Protein AF-A0A378TS92-F1 (afdb_monomer_lite)

Foldseek 3Di:
DDDDDDDDDDDDDDDDDDDDDPDPQCPVQVVLVVDPCNVVQQVVLVVVCVVVVWAFDFGWGWGGDPNFTWTWGWTDHPRFIWIWTAGPPVRPDIDTHTDDD

InterPro domains:
  IPR025711 PepSY domain [PF13670] (7-93)

Radius of gyration: 16.39 Å; chains: 1; bounding box: 32×37×59 Å

Sequence (101 aa):
MKITKALAIALALTTASIGMAHADDNHLERTAYQDPAVHQNLEKARTIIEAQGYQITDELEIDEKRGKLYVETEAIKNGKKYDIRLDYPSLKNLQAKLDRD

pLDDT: mean 82.52, std 22.04, range [39.47, 98.69]

Organism: Moraxella lacunata (NCBI:txid477)

Secondary structure (DSSP, 8-state):
------------------------TTHHHHHHHT-TTHHHHHHHHHHHHHHTT-EE-S--EEEESSS-EEEEEEEEETTEEEEEEEETTT---EEEEE---

Structure (mmCIF, N/CA/C/O backbone):
data_AF-A0A378TS92-F1
#
_entry.id   AF-A0A378TS92-F1
#
loop_
_atom_site.group_PDB
_atom_site.id
_atom_site.type_symbol
_atom_site.label_atom_id
_atom_site.label_alt_id
_atom_site.label_comp_id
_atom_site.label_asym_id
_atom_site.label_entity_id
_atom_site.label_seq_id
_atom_site.pdbx_PDB_ins_code
_atom_site.Cartn_x
_atom_site.Cartn_y
_atom_site.Cartn_z
_atom_site.occupancy
_atom_site.B_iso_or_equiv
_atom_site.auth_seq_id
_atom_site.auth_comp_id
_atom_site.auth_asym_id
_atom_site.auth_atom_id
_atom_site.pdbx_PDB_model_num
ATOM 1 N N . MET A 1 1 ? -13.125 15.786 -38.359 1.00 40.28 1 MET A N 1
ATOM 2 C CA . MET A 1 1 ? -11.842 15.145 -37.999 1.00 40.28 1 MET A CA 1
ATOM 3 C C . MET A 1 1 ? -12.035 14.319 -36.735 1.00 40.28 1 MET A C 1
ATOM 5 O O . MET A 1 1 ? -12.184 14.876 -35.661 1.00 40.28 1 MET A O 1
ATOM 9 N N . LYS A 1 2 ? -12.117 12.998 -36.889 1.00 40.53 2 LYS A N 1
ATOM 10 C CA . LYS A 1 2 ? -11.861 11.995 -35.841 1.00 40.53 2 LYS A CA 1
ATOM 11 C C . LYS A 1 2 ? -10.460 11.457 -36.200 1.00 40.53 2 LYS A C 1
ATOM 13 O O . LYS A 1 2 ? -10.144 11.454 -37.384 1.00 40.53 2 LYS A O 1
ATOM 18 N N . ILE A 1 3 ? -9.541 11.098 -35.309 1.00 42.16 3 ILE A N 1
ATOM 19 C CA . ILE A 1 3 ? -9.652 10.038 -34.307 1.00 42.16 3 ILE A CA 1
ATOM 20 C C . ILE A 1 3 ? -8.506 10.195 -33.287 1.00 42.16 3 ILE A C 1
ATOM 22 O O . ILE A 1 3 ? -7.375 10.524 -33.644 1.00 42.16 3 ILE A O 1
ATOM 26 N N . THR A 1 4 ? -8.839 9.954 -32.025 1.00 44.44 4 THR A N 1
ATOM 27 C CA . THR A 1 4 ? -8.011 9.990 -30.815 1.00 44.44 4 THR A CA 1
ATOM 28 C C . THR A 1 4 ? -6.844 8.995 -30.874 1.00 44.44 4 THR A C 1
ATOM 30 O O . THR A 1 4 ? -7.041 7.832 -31.220 1.00 44.44 4 THR A O 1
ATOM 33 N N . LYS A 1 5 ? -5.631 9.422 -30.494 1.00 42.97 5 LYS A N 1
ATOM 34 C CA . LYS A 1 5 ? -4.479 8.527 -30.298 1.00 42.97 5 LYS A CA 1
ATOM 35 C C . LYS A 1 5 ? -4.612 7.829 -28.942 1.00 42.97 5 LYS A C 1
ATOM 37 O O . LYS A 1 5 ? -4.349 8.441 -27.913 1.00 42.97 5 LYS A O 1
ATOM 42 N N . ALA A 1 6 ? -5.033 6.568 -28.938 1.00 44.66 6 ALA A N 1
ATOM 43 C CA . ALA A 1 6 ? -4.923 5.701 -27.769 1.00 44.66 6 ALA A CA 1
ATOM 44 C C . ALA A 1 6 ? -3.548 5.020 -27.797 1.00 44.66 6 ALA A C 1
ATOM 46 O O . ALA A 1 6 ? -3.249 4.257 -28.715 1.00 44.66 6 ALA A O 1
ATOM 47 N N . LEU A 1 7 ? -2.698 5.330 -26.819 1.00 40.16 7 LEU A N 1
ATOM 48 C CA . LEU A 1 7 ? -1.418 4.658 -26.621 1.00 40.16 7 LEU A CA 1
ATOM 49 C C . LEU A 1 7 ? -1.669 3.421 -25.749 1.00 40.16 7 LEU A C 1
ATOM 51 O O . LEU A 1 7 ? -1.885 3.539 -24.546 1.00 40.16 7 LEU A O 1
ATOM 55 N N . ALA A 1 8 ? -1.698 2.242 -26.365 1.00 39.94 8 ALA A N 1
ATOM 56 C CA . ALA A 1 8 ? -1.760 0.976 -25.646 1.00 39.94 8 ALA A CA 1
ATOM 57 C C . ALA A 1 8 ? -0.333 0.550 -25.273 1.00 39.94 8 ALA A C 1
ATOM 59 O O . ALA A 1 8 ? 0.451 0.177 -26.143 1.00 39.94 8 ALA A O 1
ATOM 60 N N . ILE A 1 9 ? 0.007 0.617 -23.986 1.00 45.91 9 ILE A N 1
ATOM 61 C CA . ILE A 1 9 ? 1.229 0.009 -23.450 1.00 45.91 9 ILE A CA 1
ATOM 62 C C .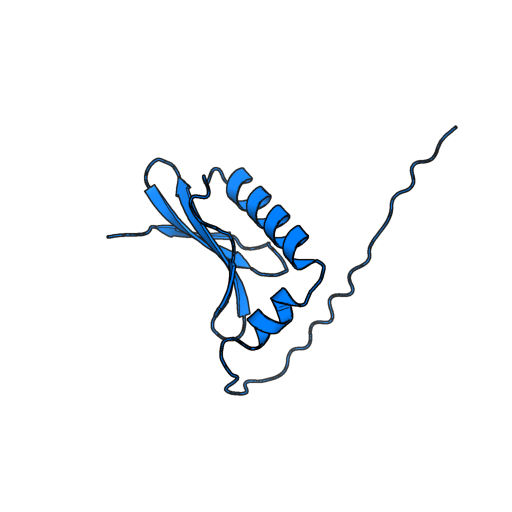 ILE A 1 9 ? 0.845 -1.393 -22.976 1.00 45.91 9 ILE A C 1
ATOM 64 O O . ILE A 1 9 ? 0.174 -1.554 -21.959 1.00 45.91 9 ILE A O 1
ATOM 68 N N . ALA A 1 10 ? 1.227 -2.409 -23.747 1.00 41.78 10 ALA A N 1
ATOM 69 C CA . ALA A 1 10 ? 1.101 -3.802 -23.344 1.00 41.78 10 ALA A CA 1
ATOM 70 C C . ALA A 1 10 ? 2.299 -4.168 -22.456 1.00 41.78 10 ALA A C 1
ATOM 72 O O . ALA A 1 10 ? 3.412 -4.326 -22.953 1.00 41.78 10 ALA A O 1
ATOM 73 N N . LEU A 1 11 ? 2.080 -4.287 -21.144 1.00 44.88 11 LEU A N 1
ATOM 74 C CA . LEU A 1 11 ? 3.073 -4.832 -20.219 1.00 44.88 11 LEU A CA 1
ATOM 75 C C . LEU A 1 11 ? 2.950 -6.362 -20.222 1.00 44.88 11 LEU A C 1
ATOM 77 O O . LEU A 1 11 ? 1.962 -6.919 -19.740 1.00 44.88 11 LEU A O 1
ATOM 81 N N . ALA A 1 12 ? 3.933 -7.042 -20.808 1.00 43.41 12 ALA A N 1
ATOM 82 C CA . ALA A 1 12 ? 4.027 -8.494 -20.774 1.00 43.41 12 ALA A CA 1
ATOM 83 C C . ALA A 1 12 ? 4.391 -8.947 -19.350 1.00 43.41 12 ALA A C 1
ATOM 85 O O . ALA A 1 12 ? 5.529 -8.809 -18.914 1.00 43.41 12 ALA A O 1
ATOM 86 N N . LEU A 1 13 ? 3.413 -9.478 -18.614 1.00 42.75 13 LEU A N 1
ATOM 87 C CA . LEU A 1 13 ? 3.635 -10.117 -17.317 1.00 42.75 13 LEU A CA 1
ATOM 88 C C . LEU A 1 13 ? 4.200 -11.523 -17.545 1.00 42.75 13 LEU A C 1
ATOM 90 O O . LEU A 1 13 ? 3.453 -12.481 -17.737 1.00 42.75 13 LEU A O 1
ATOM 94 N N . THR A 1 14 ? 5.524 -11.660 -17.539 1.00 39.47 14 THR A N 1
ATOM 95 C CA . THR A 1 14 ? 6.177 -12.971 -17.456 1.00 39.47 14 THR A CA 1
ATOM 96 C C . THR A 1 14 ? 6.138 -13.452 -16.010 1.00 39.47 14 THR A C 1
ATOM 98 O O . THR A 1 14 ? 6.920 -13.002 -15.175 1.00 39.47 14 THR A O 1
ATOM 101 N N . THR A 1 15 ? 5.229 -14.369 -15.690 1.00 47.09 15 THR A N 1
ATOM 102 C CA . THR A 1 15 ? 5.242 -15.076 -14.404 1.00 47.09 15 THR A CA 1
ATOM 103 C C . THR A 1 15 ? 6.331 -16.144 -14.417 1.00 47.09 15 THR A C 1
ATOM 105 O O . THR A 1 15 ? 6.104 -17.258 -14.888 1.00 47.09 15 THR A O 1
ATOM 108 N N . ALA A 1 16 ? 7.514 -15.809 -13.903 1.00 44.66 16 ALA A N 1
ATOM 109 C CA . ALA A 1 16 ? 8.530 -16.793 -13.555 1.00 44.66 16 ALA A CA 1
ATOM 110 C C . ALA A 1 16 ? 8.299 -17.258 -12.111 1.00 44.66 16 ALA A C 1
ATOM 112 O O . ALA A 1 16 ? 8.577 -16.543 -11.154 1.00 44.66 16 ALA A O 1
ATOM 113 N N . SER A 1 17 ? 7.759 -18.462 -11.950 1.00 49.47 17 SER A N 1
ATOM 114 C CA . SER A 1 17 ? 7.781 -19.191 -10.684 1.00 49.47 17 SER A CA 1
ATOM 115 C C . SER A 1 17 ? 9.118 -19.925 -10.577 1.00 49.47 17 SER A C 1
ATOM 117 O O . SER A 1 17 ? 9.306 -20.939 -11.252 1.00 49.47 17 SER A O 1
ATOM 119 N N . ILE A 1 18 ? 10.049 -19.419 -9.764 1.00 46.59 18 ILE A N 1
ATOM 120 C CA . ILE A 1 18 ? 11.304 -20.114 -9.444 1.00 46.59 18 ILE A CA 1
ATOM 121 C C . ILE A 1 18 ? 11.358 -20.345 -7.935 1.00 46.59 18 ILE A C 1
ATOM 123 O O . ILE A 1 18 ? 10.948 -19.503 -7.140 1.00 46.59 18 ILE A O 1
ATOM 127 N N . GLY A 1 19 ? 11.770 -21.564 -7.593 1.00 42.50 19 GLY A N 1
ATOM 128 C CA . GLY A 1 19 ? 11.728 -22.152 -6.267 1.00 42.50 19 GLY A CA 1
ATOM 129 C C . GLY A 1 19 ? 12.598 -21.467 -5.218 1.00 42.50 19 GLY A C 1
ATOM 130 O O . GLY A 1 19 ? 13.466 -20.646 -5.496 1.00 42.50 19 GLY A O 1
ATOM 131 N N . MET A 1 20 ? 12.304 -21.877 -3.990 1.00 49.81 20 MET A N 1
ATOM 132 C CA . MET A 1 20 ? 12.793 -21.363 -2.720 1.00 49.81 20 MET A CA 1
ATOM 133 C C . MET A 1 20 ? 14.326 -21.412 -2.651 1.00 49.81 20 MET A C 1
ATOM 135 O O . MET A 1 20 ? 14.913 -22.460 -2.390 1.00 49.81 20 MET A O 1
ATOM 139 N N . ALA A 1 21 ? 14.969 -20.271 -2.868 1.00 46.75 21 ALA A N 1
ATOM 140 C CA . ALA A 1 21 ? 16.293 -19.989 -2.339 1.00 46.75 21 ALA A CA 1
ATOM 141 C C . ALA A 1 21 ? 16.089 -19.065 -1.136 1.00 46.75 21 ALA A C 1
ATOM 143 O O . ALA A 1 21 ? 15.265 -18.155 -1.204 1.00 46.75 21 ALA A O 1
ATOM 144 N N . HIS A 1 22 ? 16.793 -19.318 -0.032 1.00 50.12 22 HIS A N 1
ATOM 145 C CA . HIS A 1 22 ? 16.905 -18.370 1.076 1.00 50.12 22 HIS A CA 1
ATOM 146 C C . HIS A 1 22 ? 17.631 -17.129 0.546 1.00 50.12 22 HIS A C 1
ATOM 148 O O . HIS A 1 22 ? 18.858 -17.058 0.566 1.00 50.12 22 HIS A O 1
ATOM 154 N N . ALA A 1 23 ? 16.863 -16.238 -0.071 1.00 52.19 23 ALA A N 1
ATOM 155 C CA . ALA A 1 23 ? 17.328 -15.019 -0.687 1.00 52.19 23 ALA A CA 1
ATOM 156 C C . ALA A 1 23 ? 17.372 -13.932 0.383 1.00 52.19 23 ALA A C 1
ATOM 158 O O . ALA A 1 23 ? 16.525 -13.903 1.268 1.00 52.19 23 ALA A O 1
ATOM 159 N N . ASP A 1 24 ? 18.385 -13.079 0.296 1.00 56.66 24 ASP A N 1
ATOM 160 C CA . ASP A 1 24 ? 18.385 -11.743 0.882 1.00 56.66 24 ASP A CA 1
ATOM 161 C C . ASP A 1 24 ? 16.969 -11.148 0.764 1.00 56.66 24 ASP A C 1
ATOM 163 O O . ASP A 1 24 ? 16.480 -10.956 -0.355 1.00 56.66 24 ASP A O 1
ATOM 167 N N . ASP A 1 25 ? 16.292 -10.969 1.905 1.00 61.22 25 ASP A N 1
ATOM 168 C CA . ASP A 1 25 ? 14.853 -10.671 2.001 1.00 61.22 25 ASP A CA 1
ATOM 169 C C . ASP A 1 25 ? 14.473 -9.323 1.345 1.00 61.22 25 ASP A C 1
ATOM 171 O O . ASP A 1 25 ? 13.295 -8.998 1.315 1.00 61.22 25 ASP A O 1
ATOM 175 N N . ASN A 1 26 ? 15.432 -8.566 0.783 1.00 68.31 26 ASN A N 1
ATOM 176 C CA . ASN A 1 26 ? 15.218 -7.266 0.131 1.00 68.31 26 ASN A CA 1
ATOM 177 C C . ASN A 1 26 ? 15.672 -7.216 -1.345 1.00 68.31 26 ASN A C 1
ATOM 179 O O . ASN A 1 26 ? 15.735 -6.139 -1.956 1.00 68.31 26 ASN A O 1
ATOM 183 N N . HIS A 1 27 ? 16.059 -8.342 -1.954 1.00 81.75 27 HIS A N 1
ATOM 184 C CA . HIS A 1 27 ? 16.535 -8.324 -3.342 1.00 81.75 27 HIS A CA 1
ATOM 185 C C . HIS A 1 27 ? 15.434 -7.922 -4.339 1.00 81.75 27 HIS A C 1
ATOM 187 O O . HIS A 1 27 ? 15.722 -7.178 -5.282 1.00 81.75 27 HIS A O 1
ATOM 193 N N . LEU A 1 28 ? 14.181 -8.348 -4.129 1.00 83.50 28 LEU A N 1
ATOM 194 C CA . LEU A 1 28 ? 13.064 -7.986 -5.005 1.00 83.50 28 LEU A CA 1
ATOM 195 C C . LEU A 1 28 ? 12.671 -6.525 -4.817 1.00 83.50 28 LEU A C 1
ATOM 197 O O . LEU A 1 28 ? 12.329 -5.866 -5.796 1.00 83.50 28 LEU A O 1
ATOM 201 N N . GLU A 1 29 ? 12.744 -6.015 -3.586 1.00 85.06 29 GLU A N 1
ATOM 202 C CA . GLU A 1 29 ? 12.477 -4.612 -3.259 1.00 85.06 29 GLU A CA 1
ATOM 203 C C . GLU A 1 29 ? 13.417 -3.690 -4.047 1.00 85.06 29 GLU A C 1
ATOM 205 O O . GLU A 1 29 ? 12.981 -2.806 -4.792 1.00 85.06 29 GLU A O 1
ATOM 210 N N . ARG A 1 30 ? 14.727 -3.970 -3.984 1.00 89.12 30 ARG A N 1
ATOM 211 C CA . ARG A 1 30 ? 15.746 -3.212 -4.720 1.00 89.12 30 ARG A CA 1
ATOM 212 C C . ARG A 1 30 ? 15.499 -3.244 -6.225 1.00 89.12 30 ARG A C 1
ATOM 214 O O . ARG A 1 30 ? 15.654 -2.222 -6.890 1.00 89.12 30 ARG A O 1
ATOM 221 N N . THR A 1 31 ? 15.135 -4.404 -6.769 1.00 88.88 31 THR A N 1
ATOM 222 C CA . THR A 1 31 ? 14.787 -4.534 -8.189 1.00 88.88 31 THR A CA 1
ATOM 223 C C . THR A 1 31 ? 13.509 -3.767 -8.531 1.00 88.88 31 THR A C 1
ATOM 225 O O . THR A 1 31 ? 13.444 -3.146 -9.589 1.00 88.88 31 THR A O 1
ATOM 228 N N . ALA A 1 32 ? 12.514 -3.742 -7.645 1.00 89.56 32 ALA A N 1
ATOM 229 C CA . ALA A 1 32 ? 11.269 -3.016 -7.865 1.00 89.56 32 ALA A CA 1
ATOM 230 C C . ALA A 1 32 ? 11.488 -1.502 -7.962 1.00 89.56 32 ALA A C 1
ATOM 232 O O . ALA A 1 32 ? 10.926 -0.867 -8.852 1.00 89.56 32 ALA A O 1
ATOM 233 N N . TYR A 1 33 ? 12.358 -0.930 -7.125 1.00 90.88 33 TYR A N 1
ATOM 234 C CA . TYR A 1 33 ? 12.707 0.493 -7.204 1.00 90.88 33 TYR A CA 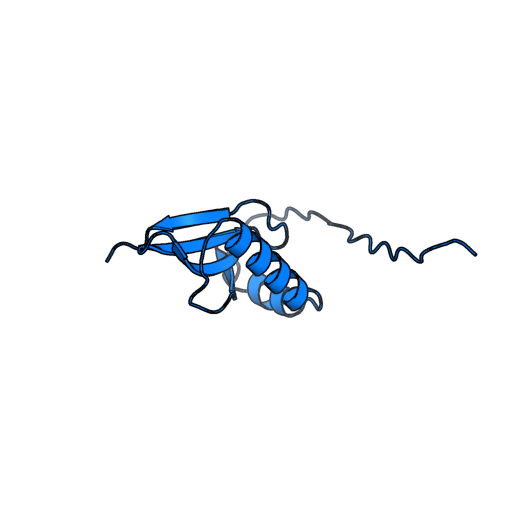1
ATOM 235 C C . TYR A 1 33 ? 13.549 0.868 -8.433 1.00 90.88 33 TYR A C 1
ATOM 237 O O . TYR A 1 33 ? 13.651 2.047 -8.767 1.00 90.88 33 TYR A O 1
ATOM 245 N N . GLN A 1 34 ? 14.131 -0.107 -9.136 1.00 93.06 34 GLN A N 1
ATOM 246 C CA . GLN A 1 34 ? 14.798 0.121 -10.423 1.00 93.06 34 GLN A CA 1
ATOM 247 C C . GLN A 1 34 ? 13.810 0.175 -11.602 1.00 93.06 34 GLN A C 1
ATOM 249 O O . GLN A 1 34 ? 14.201 0.589 -12.696 1.00 93.06 34 GLN A O 1
ATOM 254 N N . ASP A 1 35 ? 12.547 -0.224 -11.408 1.00 90.88 35 ASP A N 1
ATOM 255 C CA . ASP A 1 35 ? 11.516 -0.145 -12.443 1.00 90.88 35 ASP A CA 1
ATOM 256 C C . ASP A 1 35 ? 11.106 1.324 -12.677 1.00 90.88 35 ASP A C 1
ATOM 258 O O . ASP A 1 35 ? 10.607 1.983 -11.760 1.00 90.88 35 ASP A O 1
ATOM 262 N N . PRO A 1 36 ? 11.237 1.870 -13.900 1.00 92.19 36 PRO A N 1
ATOM 263 C CA . PRO A 1 36 ? 10.800 3.234 -14.200 1.00 92.19 36 PRO A CA 1
ATOM 264 C C . PRO A 1 36 ? 9.291 3.463 -13.993 1.00 92.19 36 PRO A C 1
ATOM 266 O O . PRO A 1 36 ? 8.856 4.609 -13.875 1.00 92.19 36 PRO A O 1
ATOM 269 N N . ALA A 1 37 ? 8.478 2.405 -13.934 1.00 93.56 37 ALA A N 1
ATOM 270 C CA . ALA A 1 37 ? 7.052 2.489 -13.635 1.00 93.56 37 ALA A CA 1
ATOM 271 C C . ALA A 1 37 ? 6.739 2.595 -12.131 1.00 93.56 37 ALA A C 1
ATOM 273 O O . ALA A 1 37 ? 5.570 2.797 -11.786 1.00 93.56 37 ALA A O 1
ATOM 274 N N . VAL A 1 38 ? 7.737 2.486 -11.242 1.00 94.81 38 VAL A N 1
ATOM 275 C CA . VAL A 1 38 ? 7.536 2.425 -9.785 1.00 94.81 38 VAL A CA 1
ATOM 276 C C . VAL A 1 38 ? 6.712 3.603 -9.271 1.00 94.81 38 VAL A C 1
ATOM 278 O O . VAL A 1 38 ? 5.678 3.406 -8.637 1.00 94.81 38 VAL A O 1
ATOM 281 N N . HIS A 1 39 ? 7.079 4.826 -9.660 1.00 95.62 39 HIS A N 1
ATOM 282 C CA . HIS A 1 39 ? 6.376 6.034 -9.238 1.00 95.62 39 HIS A CA 1
ATOM 283 C C . HIS A 1 39 ? 4.914 6.024 -9.704 1.00 95.62 39 HIS A C 1
ATOM 285 O O . HIS A 1 39 ? 4.002 6.268 -8.921 1.00 95.62 39 HIS A O 1
ATOM 291 N N . GLN A 1 40 ? 4.665 5.639 -10.960 1.00 96.81 40 GLN A N 1
ATOM 292 C CA . GLN A 1 40 ? 3.303 5.544 -11.484 1.00 96.81 40 GLN A CA 1
ATOM 293 C C . GLN A 1 40 ? 2.473 4.481 -10.745 1.00 96.81 40 GLN A C 1
ATOM 295 O O . GLN A 1 40 ? 1.264 4.646 -10.580 1.00 96.81 40 GLN A O 1
ATOM 300 N N . ASN A 1 41 ? 3.087 3.376 -10.325 1.00 96.75 41 ASN A N 1
ATOM 301 C CA . ASN A 1 41 ? 2.399 2.329 -9.574 1.00 96.75 41 ASN A CA 1
ATOM 302 C C . ASN A 1 41 ? 2.088 2.759 -8.134 1.00 96.75 41 ASN A C 1
ATOM 304 O O . ASN A 1 41 ? 1.000 2.443 -7.656 1.00 96.75 41 ASN A O 1
ATOM 308 N N . LEU A 1 42 ? 2.968 3.526 -7.482 1.00 98.00 42 LEU A N 1
ATOM 309 C CA . LEU A 1 42 ? 2.693 4.109 -6.163 1.00 98.00 42 LEU A CA 1
ATOM 310 C C . LEU A 1 42 ? 1.533 5.115 -6.218 1.00 98.00 42 LEU A C 1
ATOM 312 O O . LEU A 1 42 ? 0.632 5.053 -5.385 1.00 98.00 42 LEU A O 1
ATOM 316 N N . GLU A 1 43 ? 1.456 5.954 -7.254 1.00 98.25 43 GLU A N 1
ATOM 317 C CA . GLU A 1 43 ? 0.315 6.867 -7.442 1.00 98.25 43 GLU A CA 1
ATOM 318 C C . GLU A 1 43 ? -1.011 6.121 -7.695 1.00 98.25 43 GLU A C 1
ATOM 320 O O . GLU A 1 43 ? -2.070 6.493 -7.173 1.00 98.25 43 GLU A O 1
ATOM 325 N N . LYS A 1 44 ? -0.974 5.009 -8.447 1.00 98.38 44 LYS A N 1
ATOM 326 C CA . LYS A 1 44 ? -2.143 4.122 -8.600 1.00 98.38 44 LYS A CA 1
ATOM 327 C C . LYS A 1 44 ? -2.543 3.493 -7.264 1.00 98.38 44 LYS A C 1
ATOM 329 O O . LYS A 1 44 ? -3.733 3.432 -6.964 1.00 98.38 44 LYS A O 1
ATOM 334 N N . ALA A 1 45 ? -1.573 3.038 -6.470 1.00 98.50 45 ALA A N 1
ATOM 335 C CA . ALA A 1 45 ? -1.819 2.462 -5.152 1.00 98.50 45 ALA A CA 1
ATOM 336 C C . ALA A 1 45 ? -2.469 3.485 -4.211 1.00 98.50 45 ALA A C 1
ATOM 338 O O . ALA A 1 45 ? -3.506 3.179 -3.622 1.00 98.50 45 ALA A O 1
ATOM 339 N N . ARG A 1 46 ? -1.946 4.718 -4.161 1.00 98.69 46 ARG A N 1
ATOM 340 C CA . ARG A 1 46 ? -2.542 5.845 -3.424 1.00 98.69 46 ARG A CA 1
ATOM 341 C C . ARG A 1 46 ? -4.005 6.046 -3.804 1.00 98.69 46 ARG A C 1
ATOM 343 O O . ARG A 1 46 ? -4.872 6.018 -2.936 1.00 98.69 46 ARG A O 1
ATOM 350 N N . THR A 1 47 ? -4.283 6.135 -5.105 1.00 98.62 47 THR A N 1
ATOM 351 C CA . THR A 1 47 ? -5.650 6.306 -5.623 1.00 98.62 47 THR A CA 1
ATOM 352 C C . THR A 1 47 ? -6.583 5.179 -5.162 1.00 98.62 47 THR A C 1
ATOM 354 O O . THR A 1 47 ? -7.717 5.437 -4.766 1.00 98.62 47 THR A O 1
ATOM 357 N N . ILE A 1 48 ? -6.125 3.921 -5.195 1.00 98.56 48 ILE A N 1
ATOM 358 C CA . ILE A 1 48 ? -6.914 2.760 -4.749 1.00 98.56 48 ILE A CA 1
ATOM 359 C C . ILE A 1 48 ? -7.205 2.838 -3.246 1.00 98.56 48 ILE A C 1
ATOM 361 O O . ILE A 1 48 ? -8.347 2.621 -2.839 1.00 98.56 48 ILE A O 1
ATOM 365 N N . ILE A 1 49 ? -6.198 3.153 -2.428 1.00 98.62 49 ILE A N 1
ATOM 366 C CA . ILE A 1 49 ? -6.317 3.243 -0.966 1.00 98.62 49 ILE A CA 1
ATO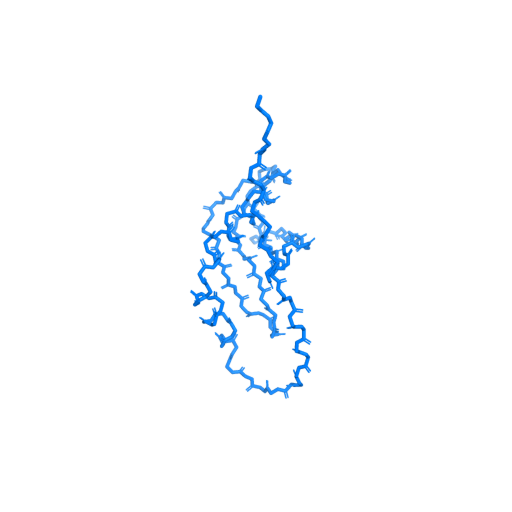M 367 C C . ILE A 1 49 ? -7.285 4.369 -0.574 1.00 98.62 49 ILE A C 1
ATOM 369 O O . ILE A 1 49 ? -8.225 4.145 0.195 1.00 98.62 49 ILE A O 1
ATOM 373 N N . GLU A 1 50 ? -7.125 5.553 -1.165 1.00 98.44 50 GLU A N 1
ATOM 374 C CA . GLU A 1 50 ? -7.988 6.714 -0.922 1.00 98.44 50 GLU A CA 1
ATOM 375 C C . GLU A 1 50 ? -9.426 6.476 -1.402 1.00 98.44 50 GLU A C 1
ATOM 377 O O . GLU A 1 50 ? -10.379 6.820 -0.700 1.00 98.44 50 GLU A O 1
ATOM 382 N N . ALA A 1 51 ? -9.618 5.791 -2.537 1.00 98.50 51 ALA A N 1
ATOM 383 C CA . ALA A 1 51 ? -10.945 5.407 -3.025 1.00 98.50 51 ALA A CA 1
ATOM 384 C C . ALA A 1 51 ? -11.685 4.443 -2.079 1.00 98.50 51 ALA A C 1
ATOM 386 O O . ALA A 1 51 ? -12.915 4.392 -2.087 1.00 98.50 51 ALA A O 1
ATOM 387 N N . GLN A 1 52 ? -10.962 3.696 -1.236 1.00 98.06 52 GLN A N 1
ATOM 388 C CA . GLN A 1 52 ? -11.549 2.880 -0.167 1.00 98.06 52 GLN A CA 1
ATOM 389 C C . GLN A 1 52 ? -11.870 3.691 1.104 1.00 98.06 52 GLN A C 1
ATOM 391 O O . GLN A 1 52 ? -12.341 3.122 2.093 1.00 98.06 52 GLN A O 1
ATOM 396 N N . GLY A 1 53 ? -11.658 5.010 1.099 1.00 98.19 53 GLY A N 1
ATOM 397 C CA . GLY A 1 53 ? -11.962 5.915 2.210 1.00 98.19 53 GLY A CA 1
ATOM 398 C C . GLY A 1 53 ? -10.900 5.939 3.308 1.00 98.19 53 GLY A C 1
ATOM 399 O O . GLY A 1 53 ? -11.219 6.293 4.442 1.00 98.19 53 GLY A O 1
ATOM 400 N N . TYR A 1 54 ? -9.674 5.514 3.002 1.00 98.62 54 TYR A N 1
ATOM 401 C CA . TYR A 1 54 ? -8.526 5.670 3.891 1.00 98.62 54 TYR A CA 1
ATOM 402 C C . TYR A 1 54 ? -7.823 6.999 3.611 1.00 98.62 54 TYR A C 1
ATOM 404 O O . TYR A 1 54 ? -7.649 7.389 2.461 1.00 98.62 54 TYR A O 1
ATOM 412 N N . GLN A 1 55 ? -7.408 7.686 4.668 1.00 98.56 55 GLN A N 1
ATOM 413 C CA . GLN A 1 55 ? -6.570 8.876 4.607 1.00 98.56 55 GLN A CA 1
ATOM 414 C C . GLN A 1 55 ? -5.138 8.451 4.896 1.00 98.56 55 GLN A C 1
ATOM 416 O O . GLN A 1 55 ? -4.829 8.082 6.024 1.00 98.56 55 GLN A O 1
ATOM 421 N N . ILE A 1 56 ? -4.293 8.453 3.875 1.00 98.44 56 ILE A N 1
ATOM 422 C CA . ILE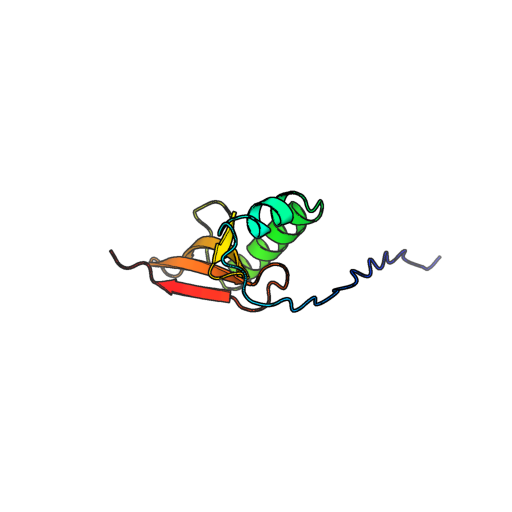 A 1 56 ? -2.892 8.052 3.999 1.00 98.44 56 ILE A CA 1
ATOM 423 C C . ILE A 1 56 ? -2.154 9.070 4.874 1.00 98.44 56 ILE A C 1
ATOM 425 O O . ILE A 1 56 ? -2.288 10.275 4.648 1.00 98.44 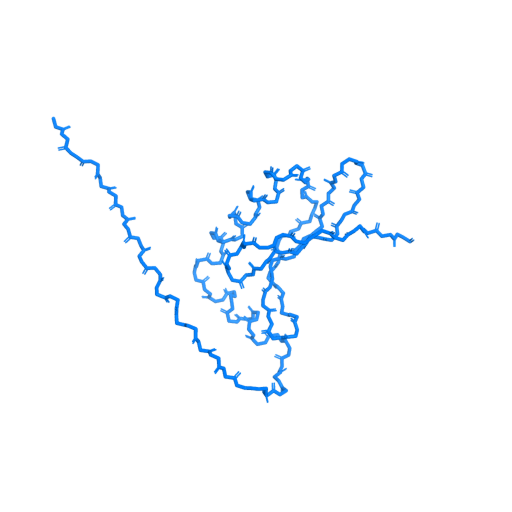56 ILE A O 1
ATOM 429 N N . THR A 1 57 ? -1.418 8.591 5.877 1.00 98.06 57 THR A N 1
ATOM 430 C CA . THR A 1 57 ? -0.672 9.438 6.822 1.00 98.06 57 THR A CA 1
ATOM 431 C C . THR A 1 57 ? 0.830 9.409 6.592 1.00 98.06 57 THR A C 1
ATOM 433 O O . THR A 1 57 ? 1.475 10.423 6.847 1.00 98.06 57 THR A O 1
ATOM 436 N N . ASP A 1 58 ? 1.341 8.314 6.030 1.00 97.75 58 ASP A N 1
ATOM 437 C CA . ASP A 1 58 ? 2.767 8.102 5.780 1.00 97.75 58 ASP A CA 1
ATOM 438 C C . ASP A 1 58 ? 3.062 7.955 4.279 1.00 97.75 58 ASP A C 1
ATOM 440 O O . ASP A 1 58 ? 2.169 7.997 3.424 1.00 97.75 58 ASP A O 1
ATOM 444 N N . GLU A 1 59 ? 4.338 7.825 3.923 1.00 96.94 59 GLU A N 1
ATOM 445 C CA . GLU A 1 59 ? 4.710 7.521 2.545 1.00 96.94 59 GLU A CA 1
ATOM 446 C C . GLU A 1 59 ? 4.281 6.104 2.132 1.00 96.94 59 GLU A C 1
ATOM 448 O O . GLU A 1 59 ? 3.929 5.263 2.961 1.00 96.94 59 GLU A O 1
ATOM 453 N N . LEU A 1 60 ? 4.208 5.873 0.819 1.00 98.06 60 LEU A N 1
ATOM 454 C CA . LEU A 1 60 ? 3.971 4.539 0.275 1.00 98.06 60 LEU A CA 1
ATOM 455 C C . LEU A 1 60 ? 5.323 3.951 -0.088 1.00 98.06 60 LEU A C 1
ATOM 457 O O . LEU A 1 60 ? 6.029 4.518 -0.924 1.00 98.06 60 LEU A O 1
ATOM 461 N N . GLU A 1 61 ? 5.618 2.785 0.461 1.00 96.81 61 GLU A N 1
ATOM 462 C CA . GLU A 1 61 ? 6.869 2.077 0.219 1.00 96.81 61 GLU A CA 1
ATOM 463 C C . GLU A 1 61 ? 6.587 0.718 -0.407 1.00 96.81 61 GLU A C 1
ATOM 465 O O . GLU A 1 61 ? 5.562 0.091 -0.137 1.00 96.81 61 GLU A O 1
ATOM 470 N N . ILE A 1 62 ? 7.493 0.258 -1.266 1.00 96.44 62 ILE A N 1
ATOM 471 C CA . ILE A 1 62 ? 7.526 -1.143 -1.670 1.00 96.44 62 ILE A CA 1
ATOM 472 C C . ILE A 1 62 ? 8.317 -1.907 -0.623 1.00 96.44 62 ILE A C 1
ATOM 474 O O . ILE A 1 62 ? 9.447 -1.534 -0.337 1.00 96.44 62 ILE A O 1
ATOM 478 N N . ASP A 1 63 ? 7.736 -2.989 -0.120 1.00 94.81 63 ASP A N 1
ATOM 479 C CA . ASP A 1 63 ? 8.370 -3.882 0.842 1.00 94.81 63 ASP A CA 1
ATOM 480 C C . ASP A 1 63 ? 8.270 -5.344 0.381 1.00 94.81 63 ASP A C 1
ATOM 482 O O . ASP A 1 63 ? 7.274 -5.764 -0.228 1.00 94.81 63 ASP A O 1
ATOM 486 N N . GLU A 1 64 ? 9.306 -6.129 0.670 1.00 92.25 64 GLU A N 1
ATOM 487 C CA . GLU A 1 64 ? 9.371 -7.561 0.397 1.00 92.25 64 GLU A CA 1
ATOM 488 C C . GLU A 1 64 ? 9.060 -8.359 1.670 1.00 92.25 64 GLU A C 1
ATOM 490 O O . GLU A 1 64 ? 9.749 -8.304 2.683 1.00 92.25 64 GLU A O 1
ATOM 495 N N . LYS A 1 65 ? 8.007 -9.180 1.618 1.00 89.81 65 LYS A N 1
ATOM 496 C CA . LYS A 1 65 ? 7.617 -10.065 2.721 1.00 89.81 65 LYS A CA 1
ATOM 497 C C . LYS A 1 65 ? 7.394 -11.485 2.231 1.00 89.81 65 LYS A C 1
ATOM 499 O O . LYS A 1 65 ? 6.405 -11.777 1.553 1.00 89.81 65 LYS A O 1
ATOM 504 N N . ARG A 1 66 ? 8.277 -12.399 2.658 1.00 89.31 66 ARG A N 1
ATOM 505 C CA . ARG A 1 66 ? 8.247 -13.836 2.311 1.00 89.31 66 ARG A CA 1
ATOM 506 C C . ARG A 1 66 ? 8.266 -14.060 0.789 1.00 89.31 66 ARG A C 1
ATOM 508 O O . ARG A 1 66 ? 7.443 -14.819 0.270 1.00 89.31 66 ARG A O 1
ATOM 515 N N . GLY A 1 67 ? 9.163 -13.362 0.086 1.00 89.00 67 GLY A N 1
ATOM 516 C CA . GLY A 1 67 ? 9.331 -13.455 -1.370 1.00 89.00 67 GLY A CA 1
ATOM 517 C C . GLY A 1 67 ? 8.180 -12.853 -2.183 1.00 89.00 67 GLY A C 1
ATOM 518 O O . GLY A 1 67 ? 7.913 -13.287 -3.304 1.00 89.00 67 GLY A O 1
ATOM 519 N N . LYS A 1 68 ? 7.435 -11.905 -1.605 1.00 92.00 68 LYS A N 1
ATOM 520 C CA . LYS A 1 68 ? 6.338 -11.187 -2.267 1.00 92.00 68 LYS A CA 1
ATOM 521 C C . LYS A 1 68 ? 6.462 -9.699 -2.007 1.00 92.00 68 LYS A C 1
ATOM 523 O O . LYS A 1 68 ? 6.741 -9.312 -0.879 1.00 92.00 68 LYS A O 1
ATOM 528 N N . LEU A 1 69 ? 6.190 -8.899 -3.031 1.00 95.06 69 LEU A N 1
ATOM 529 C CA . LEU A 1 69 ? 6.216 -7.447 -2.939 1.00 95.06 69 LEU A CA 1
ATOM 530 C C . LEU A 1 69 ? 4.843 -6.882 -2.604 1.00 95.06 69 LEU A C 1
ATOM 532 O O . LEU A 1 69 ? 3.819 -7.322 -3.141 1.00 95.06 69 LEU A O 1
ATOM 536 N N . TYR A 1 7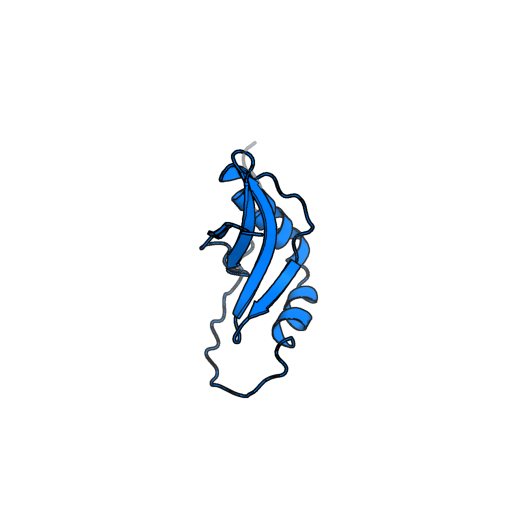0 ? 4.844 -5.852 -1.774 1.00 97.50 70 TYR A N 1
ATOM 537 C CA . TYR A 1 70 ? 3.656 -5.101 -1.416 1.00 97.50 70 TYR A CA 1
ATOM 538 C C . TYR A 1 70 ? 3.947 -3.612 -1.414 1.00 97.50 70 TYR A C 1
ATOM 540 O O . TYR A 1 70 ? 5.066 -3.213 -1.131 1.00 97.50 70 TYR A O 1
ATOM 548 N N . VAL A 1 71 ? 2.926 -2.807 -1.691 1.00 98.25 71 VAL A N 1
ATOM 549 C CA . VAL A 1 71 ? 2.904 -1.412 -1.262 1.00 98.25 71 VAL A CA 1
ATOM 550 C C . VAL A 1 71 ? 2.399 -1.383 0.174 1.00 98.25 71 VAL A C 1
ATOM 552 O O . VAL A 1 71 ? 1.300 -1.884 0.437 1.00 98.25 71 VAL A O 1
ATOM 555 N N . GLU A 1 72 ? 3.174 -0.807 1.081 1.00 98.19 72 GLU A N 1
ATOM 556 C CA . GLU A 1 72 ? 2.800 -0.586 2.475 1.00 98.19 72 GLU A CA 1
ATOM 557 C C . GLU A 1 72 ? 2.713 0.905 2.794 1.00 98.19 72 GLU A C 1
ATOM 559 O O . GLU A 1 72 ? 3.402 1.723 2.187 1.00 98.19 72 GLU A O 1
ATOM 564 N N . THR A 1 73 ? 1.802 1.261 3.699 1.00 98.38 73 THR A N 1
ATOM 565 C CA . THR A 1 73 ? 1.662 2.620 4.232 1.00 98.38 73 THR A CA 1
ATOM 566 C C . THR A 1 73 ? 0.796 2.609 5.490 1.00 98.38 73 THR A C 1
ATOM 568 O O . THR A 1 73 ? -0.013 1.694 5.690 1.00 98.38 73 THR A O 1
ATOM 571 N N . GLU A 1 74 ? 0.910 3.646 6.311 1.00 98.31 74 GLU A N 1
ATOM 572 C CA . GLU A 1 74 ? -0.030 3.916 7.393 1.00 98.31 74 GLU A CA 1
ATOM 573 C C . GLU A 1 74 ? -1.195 4.778 6.891 1.00 98.31 74 GLU A C 1
ATOM 575 O O . GLU A 1 74 ? -1.027 5.714 6.100 1.00 98.31 74 GLU A O 1
ATOM 580 N N . ALA A 1 75 ? -2.410 4.470 7.348 1.00 98.38 75 ALA A N 1
ATOM 581 C CA . ALA A 1 75 ? -3.581 5.267 7.008 1.00 98.38 75 ALA A CA 1
ATOM 582 C C . ALA A 1 75 ? -4.631 5.313 8.120 1.00 98.38 75 ALA A C 1
ATOM 584 O O . ALA A 1 75 ? -4.787 4.387 8.914 1.00 98.38 75 ALA A O 1
ATOM 585 N N . ILE A 1 76 ? -5.435 6.373 8.128 1.00 98.38 76 ILE A N 1
ATOM 586 C CA . ILE A 1 76 ? -6.545 6.569 9.057 1.00 98.38 76 ILE A CA 1
ATOM 587 C C . ILE A 1 76 ? -7.883 6.367 8.344 1.00 98.38 76 ILE A C 1
ATOM 589 O O . ILE A 1 76 ? -8.115 6.869 7.247 1.00 98.38 76 ILE A O 1
ATOM 593 N N . LYS A 1 77 ? -8.815 5.665 8.994 1.00 98.31 77 LYS A N 1
ATOM 594 C CA . LYS A 1 77 ? -10.218 5.573 8.564 1.00 98.31 77 LYS A CA 1
ATOM 595 C C . LYS A 1 77 ? -11.140 5.523 9.772 1.00 98.31 77 LYS A C 1
ATOM 597 O O . LYS A 1 77 ? -10.969 4.688 10.659 1.00 98.31 77 LYS A O 1
ATOM 602 N N . ASN A 1 78 ? -12.139 6.406 9.803 1.00 97.38 78 ASN A N 1
ATOM 603 C CA . ASN A 1 78 ? -13.084 6.537 10.922 1.00 97.38 78 ASN A CA 1
ATOM 604 C C . ASN A 1 78 ? -12.381 6.729 12.282 1.00 97.38 78 ASN A C 1
ATOM 606 O O . ASN A 1 78 ? -12.746 6.091 13.270 1.00 97.38 78 ASN A O 1
ATOM 610 N N . GLY A 1 79 ? -11.340 7.570 12.312 1.00 96.50 79 GLY A N 1
ATOM 611 C CA . GLY A 1 79 ? -10.579 7.892 13.525 1.00 96.50 79 GLY A CA 1
ATOM 612 C C . GLY A 1 79 ? -9.685 6.766 14.053 1.00 96.50 79 GLY A C 1
ATOM 613 O O . GLY A 1 79 ? -9.227 6.848 15.186 1.00 96.50 79 GLY A O 1
ATOM 614 N N . LYS A 1 80 ? -9.453 5.709 13.266 1.00 97.56 80 LYS A N 1
ATOM 615 C CA . LYS A 1 80 ? -8.575 4.588 13.625 1.00 97.56 80 LYS A CA 1
ATOM 616 C C . LYS A 1 80 ? -7.428 4.479 12.635 1.00 97.56 80 LYS A C 1
ATOM 618 O O . LYS A 1 80 ? -7.665 4.651 11.440 1.00 97.56 80 LYS A O 1
ATOM 623 N N . LYS A 1 81 ? -6.239 4.162 13.139 1.00 98.12 81 LYS A N 1
ATOM 624 C CA . LYS A 1 81 ? -5.029 3.921 12.355 1.00 98.12 81 LYS A CA 1
ATOM 625 C C . LYS A 1 81 ? -4.980 2.472 11.862 1.00 98.12 81 LYS A C 1
ATOM 627 O O . LYS A 1 81 ? -5.427 1.557 12.555 1.00 98.12 81 LYS A O 1
ATOM 632 N N . TYR A 1 82 ? -4.496 2.272 10.647 1.00 98.44 82 TYR A N 1
ATOM 633 C CA . TYR A 1 82 ? -4.368 0.974 10.004 1.00 98.44 82 TYR A CA 1
ATOM 634 C C . TYR A 1 82 ? -3.018 0.862 9.308 1.00 98.44 82 TYR A C 1
ATOM 636 O O . TYR A 1 82 ? -2.624 1.782 8.592 1.00 98.44 82 TYR A O 1
ATOM 644 N N . ASP A 1 83 ? -2.411 -0.316 9.419 1.00 98.00 83 ASP A N 1
ATOM 645 C CA . ASP A 1 83 ? -1.365 -0.760 8.505 1.00 98.00 83 ASP A CA 1
ATOM 646 C C . ASP A 1 83 ? -2.052 -1.222 7.218 1.00 98.00 83 ASP A C 1
ATOM 648 O O . ASP A 1 83 ? -2.854 -2.172 7.225 1.00 98.00 83 ASP A O 1
ATOM 652 N N . ILE A 1 84 ? -1.769 -0.548 6.108 1.00 98.31 84 ILE A N 1
ATOM 653 C CA . ILE A 1 84 ? -2.290 -0.903 4.792 1.00 98.31 84 ILE A CA 1
ATOM 654 C C . ILE A 1 84 ? -1.230 -1.685 4.027 1.00 98.31 84 ILE A C 1
ATOM 656 O O . ILE A 1 84 ? -0.065 -1.304 3.989 1.00 98.31 84 ILE A O 1
ATOM 660 N N . ARG A 1 85 ? -1.656 -2.766 3.369 1.00 98.06 85 ARG A N 1
ATOM 661 C CA . ARG A 1 85 ? -0.833 -3.552 2.451 1.00 98.06 85 ARG A CA 1
ATOM 662 C C . ARG A 1 85 ? -1.594 -3.820 1.163 1.00 98.06 85 ARG A C 1
ATOM 664 O O . ARG A 1 85 ? -2.708 -4.337 1.202 1.00 98.06 85 ARG A O 1
ATOM 671 N N . LEU A 1 86 ? -0.985 -3.525 0.023 1.00 97.88 86 LEU A N 1
ATOM 672 C CA . LEU A 1 86 ? -1.550 -3.761 -1.302 1.00 97.88 86 LEU A CA 1
ATOM 673 C C . LEU A 1 86 ? -0.576 -4.589 -2.147 1.00 97.88 86 LEU A C 1
ATOM 675 O O . LEU A 1 86 ? 0.600 -4.258 -2.218 1.00 97.88 86 LEU A O 1
ATOM 679 N N . ASP A 1 87 ? -1.037 -5.665 -2.788 1.00 96.88 87 ASP A N 1
ATOM 680 C CA . ASP A 1 87 ? -0.163 -6.514 -3.623 1.00 96.88 87 ASP A CA 1
ATOM 681 C C . ASP A 1 87 ? 0.586 -5.694 -4.692 1.00 96.88 87 ASP A C 1
ATOM 683 O O . ASP A 1 87 ? -0.055 -5.023 -5.497 1.00 96.88 87 ASP A O 1
ATOM 687 N N . TYR A 1 88 ? 1.911 -5.810 -4.802 1.00 96.25 88 TYR A N 1
ATOM 688 C CA . TYR A 1 88 ? 2.699 -5.148 -5.851 1.00 96.25 88 TYR A CA 1
ATOM 689 C C . TYR A 1 88 ? 3.232 -6.166 -6.881 1.00 96.25 88 TYR A C 1
ATOM 691 O O . TYR A 1 88 ? 3.647 -7.260 -6.499 1.00 96.25 88 TYR A O 1
ATOM 699 N N . PRO A 1 89 ? 3.225 -5.866 -8.198 1.00 94.31 89 PRO A N 1
ATOM 700 C CA . PRO A 1 89 ? 2.703 -4.661 -8.854 1.00 94.31 89 PRO A CA 1
ATOM 701 C C . PRO A 1 89 ? 1.215 -4.762 -9.233 1.00 94.31 89 PRO A C 1
ATOM 703 O O . PRO A 1 89 ? 0.698 -3.896 -9.934 1.00 94.31 89 PRO A O 1
ATOM 706 N N . SER A 1 90 ? 0.516 -5.840 -8.852 1.00 96.31 90 SER A N 1
ATOM 707 C CA . SER A 1 90 ? -0.845 -6.102 -9.352 1.00 96.31 90 SER A CA 1
ATOM 708 C C . SER A 1 90 ? -1.903 -5.120 -8.834 1.00 96.31 90 SER A C 1
ATOM 710 O O . SER A 1 90 ? -2.889 -4.870 -9.525 1.00 96.31 90 SER A O 1
ATOM 712 N N . LEU A 1 91 ? -1.698 -4.593 -7.626 1.00 97.19 91 LEU A N 1
ATOM 713 C CA . LEU A 1 91 ? -2.566 -3.685 -6.882 1.00 97.19 91 LEU A CA 1
ATOM 714 C C . LEU A 1 91 ? -3.994 -4.210 -6.642 1.00 97.19 91 LEU A C 1
ATOM 716 O O . LEU A 1 91 ? -4.934 -3.430 -6.512 1.00 97.19 91 LEU A O 1
ATOM 720 N N . LYS A 1 92 ? -4.187 -5.537 -6.611 1.00 95.50 92 LYS A N 1
ATOM 721 C CA . LYS A 1 92 ? -5.531 -6.150 -6.584 1.00 95.50 92 LYS A CA 1
ATOM 722 C C . LYS A 1 92 ? -6.087 -6.440 -5.195 1.00 95.50 92 LYS A C 1
ATOM 724 O O . LYS A 1 92 ? -7.304 -6.509 -5.049 1.00 95.50 92 LYS A O 1
ATOM 729 N N . ASN A 1 93 ? -5.230 -6.663 -4.205 1.00 96.62 93 ASN A N 1
ATOM 730 C CA . ASN A 1 93 ? -5.654 -7.087 -2.874 1.00 96.62 93 ASN A CA 1
ATOM 731 C C . ASN A 1 93 ? -5.207 -6.076 -1.823 1.00 96.62 93 ASN A C 1
ATOM 733 O O . ASN A 1 93 ? -4.035 -6.058 -1.453 1.00 96.62 93 ASN A O 1
ATOM 737 N N . LEU A 1 94 ? -6.146 -5.239 -1.375 1.00 97.69 94 LEU A N 1
ATOM 738 C CA . LEU A 1 94 ? -5.941 -4.317 -0.266 1.00 97.69 94 LEU A CA 1
ATOM 739 C C . LEU A 1 94 ? -6.272 -5.028 1.044 1.00 97.69 94 LEU A C 1
ATOM 741 O O . LEU A 1 94 ? -7.413 -5.418 1.294 1.00 97.69 94 LEU A O 1
ATOM 745 N N . GLN A 1 95 ? -5.265 -5.146 1.894 1.00 98.00 95 GLN A N 1
ATOM 746 C CA . GLN A 1 95 ? -5.361 -5.632 3.258 1.00 98.00 95 GLN A CA 1
ATOM 747 C C . GLN A 1 95 ? -5.206 -4.436 4.196 1.00 98.00 95 GLN A C 1
ATOM 749 O O . GLN A 1 95 ? -4.309 -3.617 4.020 1.00 98.00 95 GLN A O 1
ATOM 754 N N . ALA A 1 96 ? -6.078 -4.341 5.194 1.00 97.69 96 ALA A N 1
ATOM 755 C CA . ALA A 1 96 ? -6.007 -3.316 6.225 1.00 97.69 96 ALA A CA 1
ATOM 756 C C . ALA A 1 96 ? -6.021 -3.995 7.590 1.00 97.69 96 ALA A C 1
ATOM 758 O O . ALA A 1 96 ? -6.989 -4.677 7.946 1.00 97.69 96 ALA A O 1
ATOM 759 N N . LYS A 1 97 ? -4.951 -3.815 8.356 1.00 97.81 97 LYS A N 1
ATOM 760 C CA . LYS A 1 97 ? -4.840 -4.322 9.719 1.00 97.81 97 LYS A CA 1
ATOM 761 C C . LYS A 1 97 ? -4.984 -3.144 10.668 1.00 97.81 97 LYS A C 1
ATOM 763 O O . LYS A 1 97 ? -4.273 -2.163 10.535 1.00 97.81 97 LYS A O 1
ATOM 768 N N . LEU A 1 98 ? -5.935 -3.228 11.595 1.00 97.19 98 LEU A N 1
ATOM 769 C CA . LEU A 1 98 ? -6.086 -2.211 12.633 1.00 97.19 98 LEU A CA 1
ATOM 770 C C . LEU A 1 98 ? -4.798 -2.159 13.461 1.00 97.19 98 LEU A C 1
ATOM 772 O O . LEU A 1 98 ? -4.427 -3.189 14.037 1.00 97.19 98 LEU A O 1
ATOM 776 N N . ASP A 1 99 ? -4.173 -0.986 13.517 1.00 90.88 99 ASP A N 1
ATOM 777 C CA . ASP A 1 99 ? -3.037 -0.738 14.396 1.00 90.88 99 ASP A CA 1
ATOM 778 C C . ASP A 1 99 ? -3.586 -0.625 15.826 1.00 90.88 99 ASP A C 1
ATOM 780 O O . ASP A 1 99 ? -4.524 0.136 16.095 1.00 90.88 99 ASP A O 1
ATOM 784 N N . ARG A 1 100 ? -3.129 -1.517 16.705 1.00 80.19 100 ARG A N 1
ATOM 785 C CA . ARG A 1 100 ? -3.567 -1.587 18.101 1.00 80.19 100 ARG A CA 1
ATOM 786 C C . ARG A 1 100 ? -2.333 -1.339 18.948 1.00 80.19 100 ARG A C 1
ATOM 788 O O . ARG A 1 100 ? -1.470 -2.213 18.982 1.00 80.19 100 ARG A O 1
ATOM 795 N N . ASP A 1 101 ? -2.314 -0.182 19.601 1.00 61.75 101 ASP A N 1
ATOM 796 C CA . ASP A 1 101 ? -1.367 0.144 20.670 1.00 61.75 101 ASP A CA 1
ATOM 797 C C . ASP A 1 101 ? -1.361 -0.925 21.781 1.00 61.75 101 ASP A C 1
ATOM 799 O O . ASP A 1 101 ? -2.446 -1.492 22.083 1.00 61.75 101 ASP A O 1
#